Protein AF-A0A7V1DSK4-F1 (afdb_monomer_lite)

Secondary structure (DSSP, 8-state):
-EEEETTTTEEEEEEETTEEEEE------

pLDDT: mean 87.97, std 7.56, range [63.91, 95.81]

Radius of gyration: 10.68 Å; chains: 1; bounding box: 24×16×28 Å

Sequence (29 aa):
MAITNRQSGTNVHEVADGIYRIHTPVAVA

Foldseek 3Di:
DWDADPVQRWIWDDPDVVDIDIDGDDDDD

Structure (mmCIF, N/CA/C/O backbone):
data_AF-A0A7V1DSK4-F1
#
_entry.id   AF-A0A7V1DSK4-F1
#
loop_
_atom_site.group_PDB
_atom_site.id
_atom_site.type_symbol
_atom_site.label_atom_id
_atom_site.label_alt_id
_atom_site.label_comp_id
_atom_site.label_asym_id
_atom_site.label_entity_id
_atom_site.label_seq_id
_atom_site.pdbx_PDB_ins_code
_atom_site.Cartn_x
_atom_site.Cartn_y
_atom_site.Cartn_z
_atom_site.occupancy
_atom_site.B_iso_or_equiv
_atom_site.auth_seq_id
_atom_site.auth_comp_id
_atom_site.auth_asym_id
_atom_site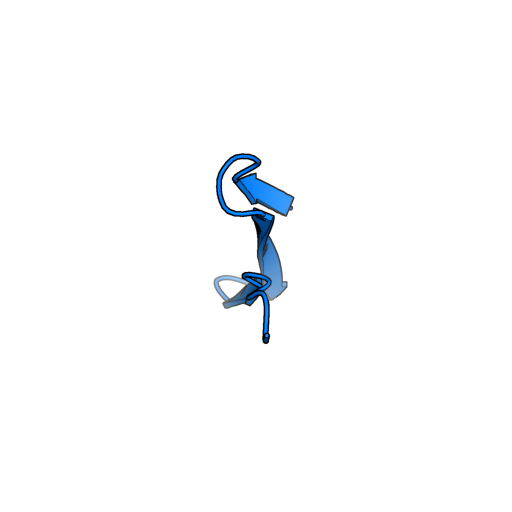.auth_atom_id
_atom_site.pdbx_PDB_model_num
ATOM 1 N N . MET A 1 1 ? -11.355 5.595 3.264 1.00 63.91 1 MET A N 1
ATOM 2 C CA . MET A 1 1 ? -10.693 6.777 2.640 1.00 63.91 1 MET A CA 1
ATOM 3 C C . MET A 1 1 ? -9.614 6.306 1.660 1.00 63.91 1 MET A C 1
ATOM 5 O O . MET A 1 1 ? -8.951 5.329 1.980 1.00 63.91 1 MET A O 1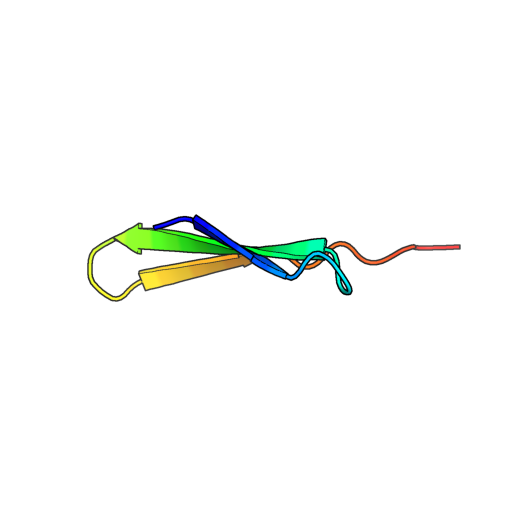
ATOM 9 N N . ALA A 1 2 ? -9.466 6.908 0.470 1.00 69.94 2 ALA A N 1
ATOM 10 C CA . ALA A 1 2 ? -8.433 6.510 -0.500 1.00 69.94 2 ALA A CA 1
ATOM 11 C C . ALA A 1 2 ? -7.250 7.490 -0.454 1.00 69.94 2 ALA A C 1
ATOM 13 O O . ALA A 1 2 ? -7.405 8.655 -0.813 1.00 69.94 2 ALA A O 1
ATOM 14 N N . ILE A 1 3 ? -6.087 7.032 0.013 1.00 76.94 3 ILE A N 1
ATOM 15 C CA . ILE A 1 3 ? -4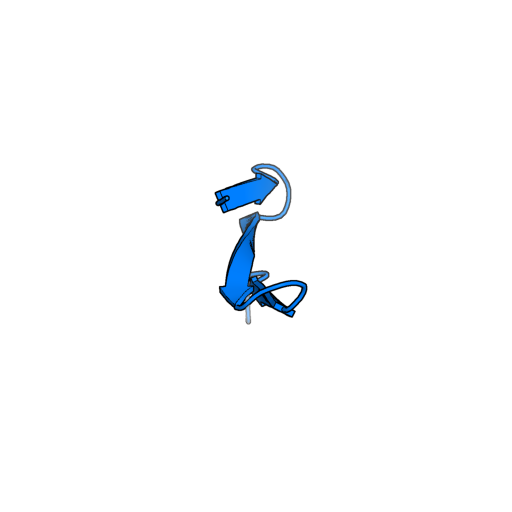.850 7.822 0.040 1.00 76.94 3 ILE A CA 1
ATOM 16 C C . ILE A 1 3 ? -3.936 7.270 -1.052 1.00 76.94 3 ILE A C 1
ATOM 18 O O . ILE A 1 3 ? -3.560 6.098 -1.013 1.00 76.94 3 ILE A O 1
ATOM 22 N N . THR A 1 4 ? -3.577 8.106 -2.025 1.00 80.50 4 THR A N 1
ATOM 23 C CA . THR A 1 4 ? -2.680 7.721 -3.122 1.00 80.50 4 THR A CA 1
ATOM 24 C C . THR A 1 4 ? -1.368 8.492 -3.013 1.00 80.50 4 THR A C 1
ATOM 26 O O . THR A 1 4 ? -1.352 9.719 -3.124 1.00 80.50 4 THR A O 1
ATOM 29 N N . ASN A 1 5 ? -0.251 7.780 -2.846 1.00 83.06 5 ASN A N 1
ATOM 30 C CA . ASN A 1 5 ? 1.081 8.346 -3.030 1.00 83.06 5 ASN A CA 1
AT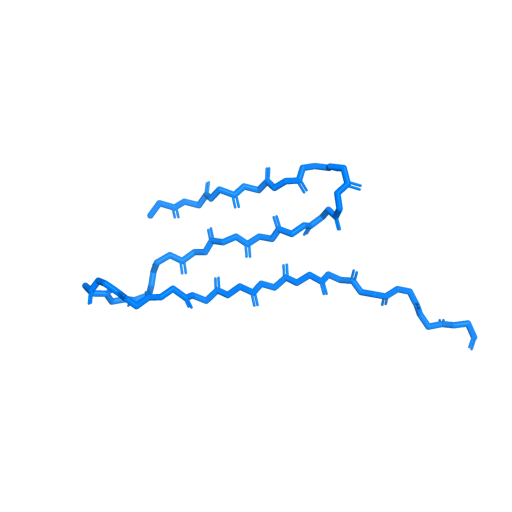OM 31 C C . ASN A 1 5 ? 1.360 8.436 -4.537 1.00 83.06 5 ASN A C 1
ATOM 33 O O . ASN A 1 5 ? 1.536 7.419 -5.204 1.00 83.06 5 ASN A O 1
ATOM 37 N N . ARG A 1 6 ? 1.392 9.655 -5.089 1.00 81.38 6 ARG A N 1
ATOM 38 C CA . ARG A 1 6 ? 1.598 9.868 -6.533 1.00 81.38 6 ARG A CA 1
ATOM 39 C C . ARG A 1 6 ? 3.031 9.616 -7.006 1.00 81.38 6 ARG A C 1
ATOM 41 O O . ARG A 1 6 ? 3.225 9.411 -8.195 1.00 81.38 6 ARG A O 1
ATOM 48 N N . GLN A 1 7 ? 4.010 9.633 -6.104 1.00 85.38 7 GLN A N 1
ATOM 49 C CA . GLN A 1 7 ? 5.414 9.396 -6.437 1.00 85.38 7 GLN A CA 1
ATOM 50 C C . GLN A 1 7 ? 5.697 7.901 -6.638 1.00 85.38 7 GLN A C 1
ATOM 52 O O . GLN A 1 7 ? 6.402 7.541 -7.572 1.00 85.38 7 GLN A O 1
ATOM 57 N N . SER A 1 8 ? 5.124 7.033 -5.794 1.00 83.56 8 SER A N 1
ATOM 58 C CA . SER A 1 8 ? 5.253 5.570 -5.911 1.00 83.56 8 SER A CA 1
ATOM 59 C C . SER A 1 8 ? 4.083 4.894 -6.635 1.00 83.56 8 SER A C 1
ATOM 61 O O . SER A 1 8 ? 4.157 3.711 -6.951 1.00 83.56 8 SER A O 1
ATOM 63 N N . GLY A 1 9 ? 2.967 5.597 -6.846 1.00 88.75 9 GLY A N 1
ATOM 64 C CA . GLY A 1 9 ? 1.718 5.001 -7.332 1.00 88.75 9 GLY A CA 1
ATOM 65 C C . GLY A 1 9 ? 1.007 4.123 -6.293 1.00 88.75 9 GLY A C 1
ATOM 66 O O . GLY A 1 9 ? 0.064 3.408 -6.639 1.00 88.75 9 GLY A O 1
ATOM 67 N N . THR A 1 10 ? 1.437 4.154 -5.026 1.00 92.69 10 THR A N 1
ATOM 68 C CA . THR A 1 10 ? 0.822 3.362 -3.954 1.00 92.69 10 THR A CA 1
ATOM 69 C C . THR A 1 10 ? -0.578 3.877 -3.653 1.00 92.69 10 THR A C 1
ATOM 71 O O . THR A 1 10 ? -0.765 5.056 -3.365 1.00 92.69 10 THR A O 1
ATOM 74 N N . ASN A 1 11 ? -1.555 2.980 -3.665 1.00 92.81 11 ASN A N 1
ATOM 75 C CA . ASN A 1 11 ? -2.937 3.248 -3.301 1.00 92.81 11 ASN A CA 1
ATOM 76 C C . ASN A 1 11 ? -3.266 2.530 -1.995 1.00 92.81 11 ASN A C 1
ATOM 78 O O . ASN A 1 11 ? -3.054 1.322 -1.885 1.00 92.81 11 ASN A O 1
ATOM 82 N N . VAL A 1 12 ? -3.806 3.267 -1.031 1.00 92.69 12 VAL A N 1
ATOM 83 C CA . VAL A 1 12 ? -4.294 2.744 0.246 1.00 92.69 12 VAL A CA 1
ATOM 84 C C . VAL A 1 12 ? -5.798 2.947 0.292 1.00 92.69 12 VAL A C 1
ATOM 86 O O . VAL A 1 12 ? -6.276 4.069 0.124 1.00 92.69 12 VAL A O 1
ATOM 89 N N . HIS A 1 13 ? -6.543 1.870 0.515 1.00 92.12 13 HIS A N 1
ATOM 90 C CA . HIS A 1 13 ? -7.995 1.904 0.620 1.00 92.12 13 HIS A CA 1
ATOM 91 C C . HIS A 1 13 ? -8.467 1.065 1.802 1.00 92.12 13 HIS A C 1
ATOM 93 O O . HIS A 1 13 ? -8.132 -0.110 1.906 1.00 92.12 13 HIS A O 1
ATOM 99 N N . GLU A 1 14 ? -9.263 1.662 2.676 1.00 93.25 14 GLU A N 1
ATOM 100 C CA . GLU A 1 14 ? -9.924 0.960 3.775 1.00 93.25 14 GLU A CA 1
ATOM 101 C C . GLU A 1 14 ? -11.092 0.114 3.246 1.00 93.25 14 GLU A C 1
ATOM 103 O O . GLU A 1 14 ? -11.954 0.641 2.546 1.00 93.25 14 GLU A O 1
ATOM 108 N N . VAL A 1 15 ? -11.096 -1.189 3.540 1.00 92.75 15 VAL A N 1
ATOM 109 C CA . VAL A 1 15 ? -12.096 -2.161 3.045 1.00 92.75 15 VAL A CA 1
ATOM 110 C C . VAL A 1 15 ? -13.055 -2.649 4.133 1.00 92.75 15 VAL A C 1
ATOM 112 O O . VAL A 1 15 ? -14.128 -3.154 3.816 1.00 92.75 15 VAL A O 1
ATOM 115 N N . ALA A 1 16 ? -12.674 -2.500 5.398 1.00 94.75 16 ALA A N 1
ATOM 116 C CA . ALA A 1 16 ? -13.497 -2.713 6.585 1.00 94.75 16 ALA A CA 1
ATOM 117 C C . ALA A 1 16 ? -12.880 -1.918 7.747 1.00 94.75 16 ALA A C 1
ATOM 119 O O . ALA A 1 16 ? -11.786 -1.375 7.591 1.00 94.75 16 ALA A O 1
ATOM 120 N N . ASP A 1 17 ? -13.555 -1.864 8.896 1.00 95.81 17 ASP A N 1
ATOM 121 C CA . ASP A 1 17 ? -13.081 -1.119 10.068 1.00 95.81 17 ASP A CA 1
ATOM 122 C C . ASP A 1 17 ? -11.672 -1.572 10.491 1.00 95.81 17 ASP A C 1
ATOM 124 O O . ASP A 1 17 ? -11.452 -2.735 10.834 1.00 95.81 17 ASP A O 1
ATOM 128 N N . GLY A 1 18 ? -10.694 -0.668 10.373 1.00 92.88 18 GLY A N 1
ATOM 129 C CA . GLY A 1 18 ? -9.286 -0.950 10.669 1.00 92.88 18 GLY A CA 1
ATOM 130 C C . GLY A 1 18 ? -8.561 -1.858 9.661 1.00 92.88 18 GLY A C 1
ATOM 131 O O . GLY A 1 18 ? -7.394 -2.188 9.879 1.00 92.88 18 GLY A O 1
ATOM 132 N N . ILE A 1 19 ? -9.199 -2.252 8.551 1.00 93.94 19 ILE A N 1
ATOM 133 C CA . ILE A 1 19 ? -8.618 -3.133 7.526 1.00 93.94 19 ILE A CA 1
ATOM 134 C C . ILE A 1 19 ? -8.338 -2.346 6.250 1.00 93.94 19 ILE A C 1
ATOM 136 O O . ILE A 1 19 ? -9.243 -1.819 5.602 1.00 93.94 19 ILE A O 1
ATOM 140 N N . TYR A 1 20 ? -7.074 -2.350 5.826 1.00 93.62 20 TYR A N 1
ATOM 141 C CA . TYR A 1 20 ? -6.606 -1.580 4.679 1.00 93.62 20 TYR A CA 1
ATOM 142 C C . TYR A 1 20 ? -6.028 -2.486 3.596 1.00 93.62 20 TYR A C 1
ATOM 144 O O . TYR A 1 20 ? -5.174 -3.334 3.846 1.00 93.62 20 TYR A O 1
ATOM 152 N N . ARG A 1 21 ? -6.461 -2.261 2.357 1.00 92.50 21 ARG A N 1
ATOM 153 C CA . ARG A 1 21 ? -5.853 -2.816 1.152 1.00 92.50 21 ARG A CA 1
ATOM 154 C C . ARG A 1 21 ? -4.825 -1.831 0.610 1.00 92.50 21 ARG A C 1
ATOM 156 O O . ARG A 1 21 ? -5.160 -0.679 0.331 1.00 92.50 21 ARG A O 1
ATOM 163 N N . ILE A 1 22 ? -3.596 -2.304 0.421 1.00 93.88 22 ILE A N 1
ATOM 164 C CA . ILE A 1 22 ? -2.488 -1.519 -0.129 1.00 93.88 22 ILE A CA 1
ATOM 165 C C . ILE A 1 22 ? -2.063 -2.133 -1.461 1.00 93.88 22 ILE A C 1
ATOM 167 O O . ILE A 1 22 ? -1.822 -3.334 -1.550 1.00 93.88 22 ILE A O 1
ATOM 171 N N . HIS A 1 23 ? -1.982 -1.304 -2.497 1.00 92.94 23 HIS A N 1
ATOM 172 C CA . HIS A 1 23 ? -1.550 -1.698 -3.834 1.00 92.94 23 HIS A CA 1
ATOM 173 C C . HIS A 1 23 ? -0.448 -0.755 -4.320 1.00 92.94 23 HIS A C 1
ATOM 175 O O . HIS A 1 23 ? -0.699 0.437 -4.501 1.00 92.94 23 HIS A O 1
ATOM 181 N N . THR A 1 24 ? 0.748 -1.293 -4.562 1.00 92.81 24 THR A N 1
ATOM 182 C CA . THR A 1 24 ? 1.870 -0.573 -5.180 1.00 92.81 24 THR A CA 1
ATOM 183 C C . THR A 1 24 ? 2.192 -1.246 -6.514 1.00 92.81 24 THR A C 1
ATOM 185 O O . THR A 1 24 ? 2.604 -2.406 -6.499 1.00 92.81 24 THR A O 1
ATOM 188 N N . PRO A 1 25 ? 1.988 -0.571 -7.660 1.00 90.19 25 PRO A N 1
ATOM 189 C CA . PRO A 1 25 ? 2.367 -1.121 -8.954 1.00 90.19 25 PRO A CA 1
ATOM 190 C C . PRO A 1 25 ? 3.892 -1.234 -9.047 1.00 90.19 25 PRO A C 1
ATOM 192 O O . PRO A 1 25 ? 4.617 -0.341 -8.612 1.00 90.19 25 PRO A O 1
ATOM 195 N N . VAL A 1 26 ? 4.377 -2.328 -9.631 1.00 89.88 26 VAL A N 1
ATOM 196 C CA . VAL A 1 26 ? 5.805 -2.565 -9.878 1.00 89.88 26 VAL A CA 1
ATOM 197 C C . VAL A 1 26 ? 5.988 -2.805 -11.370 1.00 89.88 26 VAL A C 1
ATOM 199 O O . VAL A 1 26 ? 5.237 -3.579 -11.963 1.00 89.88 26 VAL A O 1
ATOM 202 N N . ALA A 1 27 ? 6.953 -2.126 -11.986 1.00 89.25 27 ALA A N 1
ATOM 203 C CA . ALA A 1 27 ? 7.309 -2.387 -13.375 1.00 89.25 27 ALA A CA 1
ATOM 204 C C . ALA A 1 27 ? 8.084 -3.711 -13.458 1.00 89.25 27 ALA A C 1
ATOM 206 O O . ALA A 1 27 ? 9.033 -3.915 -12.701 1.00 89.25 27 ALA A O 1
ATOM 207 N N . VAL A 1 28 ? 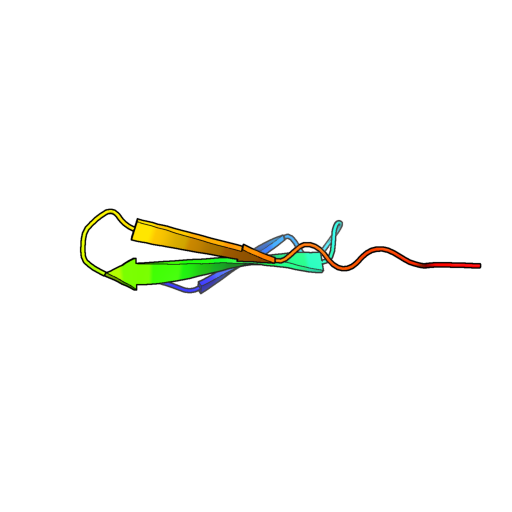7.685 -4.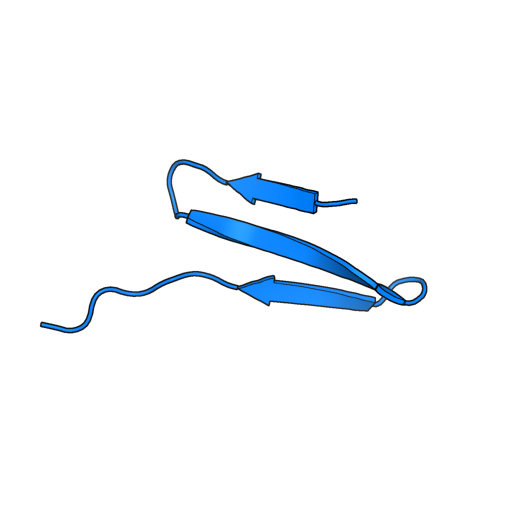593 -14.372 1.00 86.69 28 VAL A N 1
ATOM 208 C CA . VAL A 1 28 ? 8.425 -5.815 -14.711 1.00 86.69 28 VAL A CA 1
ATOM 209 C C . VAL A 1 28 ? 8.983 -5.614 -16.117 1.00 86.69 28 VAL A C 1
ATOM 211 O O . VAL A 1 28 ? 8.218 -5.280 -17.023 1.00 86.69 28 VAL A O 1
ATOM 214 N N . ALA A 1 29 ? 10.304 -5.728 -16.252 1.00 82.25 29 ALA A N 1
ATOM 215 C CA . ALA A 1 29 ? 11.040 -5.595 -17.510 1.00 82.25 29 ALA A CA 1
ATOM 216 C C . ALA A 1 29 ? 11.216 -6.951 -18.200 1.00 82.25 29 ALA A C 1
ATOM 218 O O . ALA A 1 29 ? 11.315 -7.964 -17.468 1.00 82.25 29 ALA A O 1
#